Protein AF-A0A6N3J7N6-F1 (afdb_monomer_lite)

Structure (mmCIF, N/CA/C/O backbone):
data_AF-A0A6N3J7N6-F1
#
_entry.id   AF-A0A6N3J7N6-F1
#
loop_
_atom_site.group_PDB
_atom_site.id
_atom_site.type_symbol
_atom_site.label_atom_id
_atom_site.label_alt_id
_atom_site.label_comp_id
_atom_site.label_asym_id
_atom_site.label_entity_id
_atom_site.label_seq_id
_atom_site.pdbx_PDB_ins_code
_atom_site.Cartn_x
_atom_site.Cartn_y
_atom_site.Cartn_z
_atom_site.occupancy
_atom_site.B_iso_or_equiv
_atom_site.auth_seq_id
_atom_site.auth_comp_id
_atom_site.auth_asym_id
_atom_site.auth_atom_id
_atom_site.pdbx_PDB_model_num
ATOM 1 N N . MET A 1 1 ? -15.003 -16.804 22.272 1.00 79.62 1 MET A N 1
ATOM 2 C CA . MET A 1 1 ? -13.847 -15.923 22.040 1.00 79.62 1 MET A CA 1
ATOM 3 C C . MET A 1 1 ? -13.540 -15.220 23.341 1.00 79.62 1 MET A C 1
ATOM 5 O O . MET A 1 1 ? -14.468 -14.673 23.922 1.00 79.62 1 MET A O 1
ATOM 9 N N . THR A 1 2 ? -12.305 -15.292 23.814 1.00 92.75 2 THR A N 1
ATOM 10 C CA . THR A 1 2 ? -11.859 -14.643 25.054 1.00 92.75 2 THR A CA 1
ATOM 11 C C . THR A 1 2 ? -11.418 -13.199 24.795 1.00 92.75 2 THR A C 1
ATOM 13 O O . THR A 1 2 ? -11.166 -12.817 23.650 1.00 92.75 2 THR A O 1
ATOM 16 N N . LEU A 1 3 ? -11.300 -12.388 25.853 1.00 83.62 3 LEU A N 1
ATOM 17 C CA . LEU A 1 3 ? -10.762 -11.027 25.747 1.00 83.62 3 LEU A CA 1
ATOM 18 C C . LEU A 1 3 ? -9.341 -11.025 25.155 1.00 83.62 3 LEU A C 1
ATOM 20 O O . LEU A 1 3 ? -9.049 -10.230 24.268 1.00 83.62 3 LEU A O 1
ATOM 24 N N . ILE A 1 4 ? -8.489 -11.966 25.572 1.00 92.38 4 ILE A N 1
ATOM 25 C CA . ILE A 1 4 ? -7.118 -12.114 25.056 1.00 92.38 4 ILE A CA 1
ATOM 26 C C . ILE A 1 4 ? -7.125 -12.415 23.549 1.00 92.38 4 ILE A C 1
ATOM 28 O O . ILE A 1 4 ? -6.369 -11.809 22.790 1.00 92.38 4 ILE A O 1
ATOM 32 N N . GLU A 1 5 ? -8.006 -13.308 23.089 1.00 94.06 5 GLU A N 1
ATOM 33 C CA . GLU A 1 5 ? -8.164 -13.598 21.658 1.00 94.06 5 GLU A CA 1
ATOM 34 C C . GLU A 1 5 ? -8.611 -12.361 20.867 1.00 94.06 5 GLU A C 1
ATOM 36 O O . GLU A 1 5 ? -8.110 -12.122 19.768 1.00 94.06 5 GLU A O 1
ATOM 41 N N . ALA A 1 6 ? -9.514 -11.546 21.420 1.00 86.06 6 ALA A N 1
ATOM 42 C CA . ALA A 1 6 ? -9.980 -10.324 20.768 1.00 86.06 6 ALA A CA 1
ATOM 43 C C . ALA A 1 6 ? -8.917 -9.212 20.739 1.00 86.06 6 ALA A C 1
ATOM 45 O O . ALA A 1 6 ? -8.782 -8.537 19.719 1.00 86.06 6 ALA A O 1
ATOM 46 N N . ILE A 1 7 ? -8.119 -9.065 21.803 1.00 88.25 7 ILE A N 1
ATOM 47 C CA . ILE A 1 7 ? -6.952 -8.167 21.840 1.00 88.25 7 ILE A CA 1
ATOM 48 C C . ILE A 1 7 ? -5.959 -8.554 20.739 1.00 88.25 7 ILE A C 1
ATOM 50 O O . ILE A 1 7 ? -5.518 -7.700 19.969 1.00 88.25 7 ILE A O 1
ATOM 54 N N . ASN A 1 8 ? -5.636 -9.845 20.619 1.00 94.88 8 ASN A N 1
ATOM 55 C CA . ASN A 1 8 ? -4.716 -10.333 19.592 1.00 94.88 8 ASN A CA 1
ATOM 56 C C . ASN A 1 8 ? -5.272 -10.123 18.177 1.00 94.88 8 ASN A C 1
ATOM 58 O O . ASN A 1 8 ? -4.540 -9.669 17.298 1.00 94.88 8 ASN A O 1
ATOM 62 N N . ALA A 1 9 ? -6.568 -10.373 17.966 1.00 92.88 9 ALA A N 1
ATOM 63 C CA . ALA A 1 9 ? -7.225 -10.116 16.687 1.00 92.88 9 ALA A CA 1
ATOM 64 C C . ALA A 1 9 ? -7.186 -8.627 16.301 1.00 92.88 9 ALA A C 1
ATOM 66 O O . ALA A 1 9 ? -6.918 -8.297 15.145 1.00 92.88 9 ALA A O 1
ATOM 67 N N . PHE A 1 10 ? -7.401 -7.719 17.260 1.00 90.88 10 PHE A N 1
ATOM 68 C CA . PHE A 1 10 ? -7.280 -6.279 17.027 1.00 90.88 10 PHE A CA 1
ATOM 69 C C . PHE A 1 10 ? -5.843 -5.870 16.687 1.00 90.88 10 PHE A C 1
ATOM 71 O O . PHE A 1 10 ? -5.632 -5.179 15.689 1.00 90.88 10 PHE A O 1
ATOM 78 N N . LYS A 1 11 ? -4.850 -6.332 17.461 1.00 94.12 11 LYS A N 1
ATOM 79 C CA . LYS A 1 11 ? -3.427 -6.064 17.196 1.00 94.12 11 LYS A CA 1
ATOM 80 C C . LYS A 1 11 ? -3.018 -6.530 15.802 1.00 94.12 11 LYS A C 1
ATOM 82 O O . LYS A 1 11 ? -2.379 -5.774 15.075 1.00 94.12 11 LYS A O 1
ATOM 87 N N . GLN A 1 12 ? -3.428 -7.735 15.411 1.00 96.06 12 GLN A N 1
ATOM 88 C CA . GLN A 1 12 ? -3.152 -8.271 14.083 1.00 96.06 12 GLN A CA 1
ATOM 89 C C . GLN A 1 12 ? -3.809 -7.425 12.985 1.00 96.06 12 GLN A C 1
ATOM 91 O O . GLN A 1 12 ? -3.125 -7.006 12.054 1.00 96.06 12 GLN A O 1
ATOM 96 N N . ALA A 1 13 ? -5.106 -7.122 13.101 1.00 92.12 13 ALA A N 1
ATOM 97 C CA . ALA A 1 13 ? -5.813 -6.315 12.106 1.00 92.12 13 ALA A CA 1
ATOM 98 C C . ALA A 1 13 ? -5.191 -4.916 11.950 1.00 92.12 13 ALA A C 1
ATOM 100 O O . ALA A 1 13 ? -5.043 -4.423 10.830 1.00 92.12 13 ALA A O 1
ATOM 101 N N . LYS A 1 14 ? -4.796 -4.290 13.068 1.00 93.12 14 LYS A N 1
ATOM 102 C CA . LYS A 1 14 ? -4.104 -2.996 13.084 1.00 93.12 14 LYS A CA 1
ATOM 103 C C . LYS A 1 14 ? -2.742 -3.091 12.390 1.00 93.12 14 LYS A C 1
ATOM 105 O O . LYS A 1 14 ? -2.479 -2.302 11.488 1.00 93.12 14 LYS A O 1
ATOM 110 N N . ALA A 1 15 ? -1.925 -4.083 12.746 1.00 94.81 15 ALA A N 1
ATOM 111 C CA . ALA A 1 15 ? -0.608 -4.287 12.147 1.00 94.81 15 ALA A CA 1
ATOM 112 C C . ALA A 1 15 ? -0.691 -4.547 10.632 1.00 94.81 15 ALA A C 1
ATOM 114 O O . ALA A 1 15 ? 0.070 -3.964 9.862 1.00 94.81 15 ALA A O 1
ATOM 115 N N . GLU A 1 16 ? -1.646 -5.366 10.182 1.00 95.06 16 GLU A N 1
ATOM 116 C CA . GLU A 1 16 ? -1.880 -5.613 8.754 1.00 95.06 16 GLU A CA 1
ATOM 117 C C . GLU A 1 16 ? -2.268 -4.324 8.010 1.00 95.06 16 GLU A C 1
ATOM 119 O O . GLU A 1 16 ? -1.752 -4.055 6.922 1.00 95.06 16 GLU A O 1
ATOM 124 N N . PHE A 1 17 ? -3.149 -3.503 8.594 1.00 94.62 17 PHE A N 1
ATOM 125 C CA . PHE A 1 17 ? -3.550 -2.225 8.004 1.00 94.62 17 PHE A CA 1
ATOM 126 C C . PHE A 1 17 ? -2.389 -1.224 7.929 1.00 94.62 17 PHE A C 1
ATOM 128 O O . PHE A 1 17 ? -2.198 -0.581 6.893 1.00 94.62 17 PHE A O 1
ATOM 135 N N . GLU A 1 18 ? -1.589 -1.112 8.989 1.00 94.50 18 GLU A N 1
ATOM 136 C CA . GLU A 1 18 ? -0.414 -0.236 9.042 1.00 94.50 18 GLU A CA 1
ATOM 137 C C . GLU A 1 18 ? 0.655 -0.672 8.037 1.00 94.50 18 GLU A C 1
ATOM 139 O O . GLU A 1 18 ? 1.146 0.154 7.268 1.00 94.50 18 GLU A O 1
ATOM 144 N N . GLN A 1 19 ? 0.948 -1.974 7.955 1.00 95.56 19 GLN A N 1
ATOM 145 C CA . GLN A 1 19 ? 1.893 -2.523 6.983 1.00 95.56 19 GLN A CA 1
ATOM 146 C C . GLN A 1 19 ? 1.440 -2.249 5.543 1.00 95.56 19 GLN A C 1
ATOM 148 O O . GLN A 1 19 ? 2.237 -1.830 4.699 1.00 95.56 19 GLN A O 1
ATOM 153 N N . LYS A 1 20 ? 0.152 -2.459 5.246 1.00 94.69 20 LYS A N 1
ATOM 154 C CA . LYS A 1 20 ? -0.412 -2.167 3.922 1.00 94.69 20 LYS A CA 1
ATOM 155 C C . LYS A 1 20 ? -0.350 -0.681 3.602 1.00 94.69 20 LYS A C 1
ATOM 157 O O . LYS A 1 20 ? 0.055 -0.322 2.499 1.00 94.69 20 LYS A O 1
ATOM 162 N N . THR A 1 21 ? -0.684 0.174 4.562 1.00 94.50 21 THR A N 1
ATOM 163 C CA . THR A 1 21 ? -0.610 1.629 4.402 1.00 94.50 21 THR A CA 1
ATOM 164 C C . THR A 1 21 ? 0.823 2.080 4.129 1.00 94.50 21 THR A C 1
ATOM 166 O O . THR A 1 21 ? 1.046 2.824 3.176 1.00 94.50 21 THR A O 1
ATOM 169 N N . ALA A 1 22 ? 1.800 1.578 4.888 1.00 95.50 22 ALA A N 1
ATOM 170 C CA . ALA A 1 22 ? 3.215 1.878 4.689 1.00 95.50 22 ALA A CA 1
ATOM 171 C C . ALA A 1 22 ? 3.691 1.489 3.280 1.00 95.50 22 ALA A C 1
ATOM 173 O O . ALA A 1 22 ? 4.326 2.296 2.603 1.00 95.50 22 ALA A O 1
ATOM 174 N N . LEU A 1 23 ? 3.295 0.309 2.788 1.00 95.56 23 LEU A N 1
ATOM 175 C CA . LEU A 1 23 ? 3.615 -0.130 1.427 1.00 95.56 23 LEU A CA 1
ATOM 176 C C . LEU A 1 23 ? 3.012 0.794 0.358 1.00 95.56 23 LEU A C 1
ATOM 178 O O . LEU A 1 23 ? 3.654 1.072 -0.654 1.00 95.56 23 LEU A O 1
ATOM 182 N N . MET A 1 24 ? 1.782 1.278 0.551 1.00 96.75 24 MET A N 1
ATOM 183 C CA . MET A 1 24 ? 1.151 2.207 -0.397 1.00 96.75 24 MET A CA 1
ATOM 184 C C . MET A 1 24 ? 1.804 3.589 -0.365 1.00 96.75 24 MET A C 1
ATOM 186 O O . MET A 1 24 ? 1.931 4.227 -1.411 1.00 96.75 24 MET A O 1
ATOM 190 N N . VAL A 1 25 ? 2.255 4.035 0.811 1.00 96.12 25 VAL A N 1
ATOM 191 C CA . VAL A 1 25 ? 3.046 5.260 0.951 1.00 96.12 25 VAL A CA 1
ATOM 192 C C . VAL A 1 25 ? 4.367 5.117 0.201 1.00 96.12 25 VAL A C 1
ATOM 194 O O . VAL A 1 25 ? 4.620 5.935 -0.675 1.00 96.12 25 VAL A O 1
ATOM 197 N N . GLU A 1 26 ? 5.140 4.056 0.447 1.00 96.06 26 GLU A N 1
ATOM 198 C CA . GLU A 1 26 ? 6.412 3.783 -0.243 1.00 96.06 26 GLU A CA 1
ATOM 199 C C . GLU A 1 26 ? 6.236 3.727 -1.768 1.00 96.06 26 GLU A C 1
ATOM 201 O O . GLU A 1 26 ? 6.992 4.333 -2.535 1.00 96.06 26 GLU A O 1
ATOM 206 N N . LEU A 1 27 ? 5.192 3.037 -2.230 1.0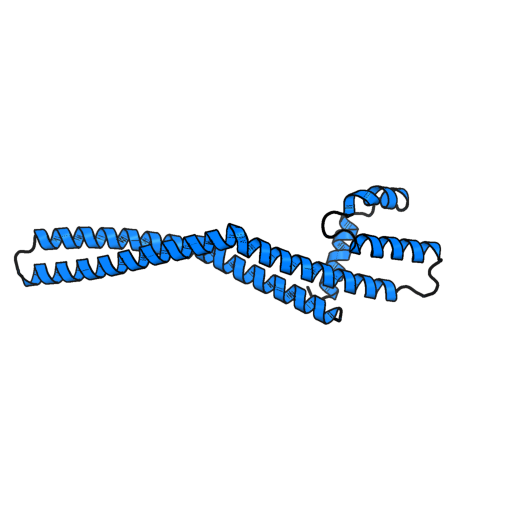0 96.44 27 LEU A N 1
ATOM 207 C CA . LEU A 1 27 ? 4.899 2.906 -3.652 1.00 96.44 27 LEU A CA 1
ATOM 208 C C . LEU A 1 27 ? 4.593 4.273 -4.288 1.00 96.44 27 LEU A C 1
ATOM 210 O O . LEU A 1 27 ? 5.057 4.550 -5.396 1.00 96.44 27 LEU A O 1
ATOM 214 N N . ARG A 1 28 ? 3.872 5.148 -3.577 1.00 96.62 28 ARG A N 1
ATOM 215 C CA . ARG A 1 28 ? 3.543 6.506 -4.033 1.00 96.62 28 ARG A CA 1
ATOM 216 C C . ARG A 1 28 ? 4.726 7.473 -3.954 1.00 96.62 28 ARG A C 1
ATOM 218 O O . ARG A 1 28 ? 4.900 8.265 -4.877 1.00 96.62 28 ARG A O 1
ATOM 225 N N . SER A 1 29 ? 5.48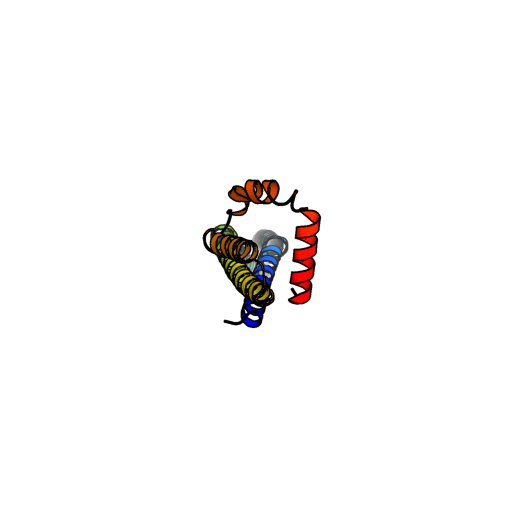6 7.459 -2.861 1.00 96.12 29 SER A N 1
ATOM 226 C CA . SER A 1 29 ? 6.524 8.458 -2.573 1.00 96.12 29 SER A CA 1
ATOM 227 C C . SER A 1 29 ? 7.875 8.134 -3.191 1.00 96.12 29 SER A C 1
ATOM 229 O O . SER A 1 29 ? 8.653 9.051 -3.431 1.00 96.12 29 SER A O 1
ATOM 231 N N . THR A 1 30 ? 8.153 6.855 -3.438 1.00 96.38 30 THR A N 1
ATOM 232 C CA . THR A 1 30 ? 9.488 6.389 -3.831 1.00 96.38 30 THR A CA 1
ATOM 233 C C . THR A 1 30 ? 9.425 5.655 -5.163 1.00 96.38 30 THR A C 1
ATOM 235 O O . THR A 1 30 ? 9.972 6.120 -6.163 1.00 96.38 30 THR A O 1
ATOM 238 N N . ARG A 1 31 ? 8.669 4.552 -5.227 1.00 95.56 31 ARG A N 1
ATOM 239 C CA . ARG A 1 31 ? 8.702 3.645 -6.384 1.00 95.56 31 ARG A CA 1
ATOM 240 C C . ARG A 1 31 ? 8.171 4.280 -7.671 1.00 95.56 31 ARG A C 1
ATOM 242 O O . ARG A 1 31 ? 8.784 4.140 -8.725 1.00 95.56 31 ARG A O 1
ATOM 249 N N . LEU A 1 32 ? 7.026 4.963 -7.611 1.00 97.00 32 LEU A N 1
ATOM 250 C CA . LEU A 1 32 ? 6.445 5.625 -8.785 1.00 97.00 32 LEU A CA 1
ATOM 251 C C . LEU A 1 32 ? 7.338 6.747 -9.339 1.00 97.00 32 LEU A C 1
ATOM 253 O O . LEU A 1 32 ? 7.569 6.756 -10.550 1.00 97.00 32 LEU A O 1
ATOM 257 N N . PRO A 1 33 ? 7.859 7.674 -8.511 1.00 97.88 33 PRO A N 1
ATOM 258 C CA . PRO A 1 33 ? 8.830 8.667 -8.963 1.00 97.88 33 PRO A CA 1
ATOM 259 C C . PRO A 1 33 ? 10.064 8.056 -9.635 1.00 97.88 33 PRO A C 1
ATOM 261 O O . PRO A 1 33 ? 10.416 8.478 -10.736 1.00 97.88 33 PRO A O 1
ATOM 264 N N . GLU A 1 34 ? 10.666 7.025 -9.038 1.00 97.56 34 GLU A N 1
ATOM 265 C CA . GLU A 1 34 ? 11.827 6.332 -9.613 1.00 97.56 34 GLU A CA 1
ATOM 266 C C . GLU A 1 34 ? 11.507 5.697 -10.972 1.00 97.56 34 GLU A C 1
ATOM 268 O O . GLU A 1 34 ? 12.270 5.846 -11.928 1.00 97.56 34 GLU A O 1
ATOM 273 N N . LEU A 1 35 ? 10.359 5.024 -11.097 1.00 97.62 35 LEU A N 1
ATOM 274 C CA . LEU A 1 35 ? 9.927 4.431 -12.365 1.00 97.62 35 LEU A CA 1
ATOM 275 C C . LEU A 1 35 ? 9.687 5.496 -13.442 1.00 97.62 35 LEU A C 1
ATOM 277 O O . LEU A 1 35 ? 10.093 5.308 -14.588 1.00 97.62 35 LEU A O 1
ATOM 281 N N . ARG A 1 36 ? 9.072 6.630 -13.088 1.00 97.44 36 ARG A N 1
ATOM 282 C CA . ARG A 1 36 ? 8.847 7.753 -14.016 1.00 97.44 36 ARG A CA 1
ATOM 283 C C . ARG A 1 36 ? 10.161 8.394 -14.457 1.00 97.44 36 ARG A C 1
ATOM 285 O O . ARG A 1 36 ? 10.318 8.709 -15.637 1.00 97.44 36 ARG A O 1
ATOM 292 N N . GLN A 1 37 ? 11.118 8.540 -13.542 1.00 97.62 37 GLN A N 1
ATOM 293 C CA . GLN A 1 37 ? 12.460 9.013 -13.871 1.00 97.62 37 GLN A CA 1
ATOM 294 C C . GLN A 1 37 ? 13.153 8.047 -14.836 1.00 97.62 37 GLN A C 1
ATOM 296 O O . GLN A 1 37 ? 13.639 8.478 -15.880 1.00 97.62 37 GLN A O 1
ATOM 301 N N . ARG A 1 38 ? 13.131 6.739 -14.545 1.00 96.88 38 ARG A N 1
ATOM 302 C CA . ARG A 1 38 ? 13.698 5.708 -15.427 1.00 96.88 38 ARG A CA 1
ATOM 303 C C . ARG A 1 38 ? 13.042 5.699 -16.804 1.00 96.88 38 ARG A C 1
ATOM 305 O O . ARG A 1 38 ? 13.756 5.591 -17.797 1.00 96.88 38 ARG A O 1
ATOM 312 N N . LEU A 1 39 ? 11.721 5.837 -16.885 1.00 97.75 39 LEU A N 1
ATOM 313 C CA . LEU A 1 39 ? 10.998 5.915 -18.156 1.00 97.75 39 LEU A CA 1
ATOM 314 C C . LEU A 1 39 ? 11.467 7.117 -18.989 1.00 97.75 39 LEU A C 1
ATOM 316 O O . LEU A 1 39 ? 11.768 6.968 -20.172 1.00 97.75 39 LEU A O 1
ATOM 320 N N . SER A 1 40 ? 11.601 8.289 -18.360 1.00 97.44 40 SER A N 1
ATOM 321 C CA . SER A 1 40 ? 12.126 9.497 -19.010 1.00 97.44 40 SER A CA 1
ATOM 322 C C . SER A 1 40 ? 13.566 9.311 -19.506 1.00 97.44 40 SER A C 1
ATOM 324 O O . SER A 1 40 ? 13.867 9.604 -20.665 1.00 97.44 40 SER A O 1
ATOM 326 N N . SER A 1 41 ? 14.446 8.750 -18.670 1.00 97.44 41 SER A N 1
ATOM 327 C CA . SER A 1 41 ? 15.836 8.464 -19.044 1.00 97.44 41 SER A CA 1
ATOM 328 C C . SER A 1 41 ? 15.934 7.489 -20.218 1.00 97.44 41 SER A C 1
ATOM 330 O O . SER A 1 41 ? 16.706 7.736 -21.138 1.00 97.44 41 SER A O 1
ATOM 332 N N . ASN A 1 42 ? 15.125 6.426 -20.240 1.00 96.88 42 ASN A N 1
ATOM 333 C CA . ASN A 1 42 ? 15.139 5.464 -21.345 1.00 96.88 42 ASN A CA 1
ATOM 334 C C . ASN A 1 42 ? 14.585 6.059 -22.643 1.00 96.88 42 ASN A C 1
ATOM 336 O O . ASN A 1 42 ? 15.148 5.809 -23.704 1.00 96.88 42 ASN A O 1
ATOM 340 N N . ASN A 1 43 ? 13.561 6.915 -22.577 1.00 97.50 43 ASN A N 1
ATOM 341 C CA . ASN A 1 43 ? 13.098 7.660 -23.751 1.00 97.50 43 ASN A CA 1
ATOM 342 C C . ASN A 1 43 ? 14.216 8.544 -24.334 1.00 97.50 43 ASN A C 1
ATOM 344 O O . ASN A 1 43 ? 14.409 8.602 -25.548 1.00 97.50 43 ASN A O 1
ATOM 348 N N . PHE A 1 44 ? 15.000 9.200 -23.474 1.00 97.44 44 PHE A N 1
ATOM 349 C CA . PHE A 1 44 ? 16.172 9.953 -23.916 1.00 97.44 44 PHE A CA 1
ATOM 350 C C . PHE A 1 44 ? 17.233 9.042 -24.559 1.00 97.44 44 PHE A C 1
ATOM 352 O O . PHE A 1 44 ? 17.719 9.353 -25.646 1.00 97.44 44 PHE A O 1
ATOM 359 N N . SER A 1 45 ? 17.542 7.892 -23.950 1.00 96.88 45 SER A N 1
ATOM 360 C CA . SER A 1 45 ? 18.467 6.898 -24.516 1.00 96.88 45 SER A CA 1
ATOM 361 C C . SER A 1 45 ? 18.006 6.378 -25.880 1.00 96.88 45 SER A C 1
ATOM 363 O O . SER A 1 45 ? 18.821 6.276 -26.793 1.00 96.88 45 SER A O 1
ATOM 365 N N . MET A 1 46 ? 16.705 6.136 -26.070 1.00 97.44 46 MET A N 1
ATOM 366 C CA . MET A 1 46 ? 16.133 5.767 -27.370 1.00 97.44 46 MET A CA 1
ATOM 367 C C . MET A 1 46 ? 16.366 6.862 -28.420 1.00 97.44 46 MET A C 1
ATOM 369 O O . MET A 1 46 ? 16.828 6.578 -29.526 1.00 97.44 46 MET A O 1
ATOM 373 N N . GLN A 1 47 ? 16.103 8.128 -28.082 1.00 97.44 47 GLN A N 1
ATOM 374 C CA . GLN A 1 47 ? 16.344 9.255 -28.993 1.00 97.44 47 GLN A CA 1
ATOM 375 C C . GLN A 1 47 ? 17.833 9.428 -29.324 1.00 97.44 47 GLN A C 1
ATOM 377 O O . GLN A 1 47 ? 18.181 9.786 -30.453 1.00 97.44 47 GLN A O 1
ATOM 382 N N . GLN A 1 48 ? 18.718 9.182 -28.356 1.00 97.31 48 GLN A N 1
ATOM 383 C CA . GLN A 1 48 ? 20.164 9.224 -28.556 1.00 97.31 48 GLN A CA 1
ATOM 384 C C . GLN A 1 48 ? 20.633 8.095 -29.480 1.00 97.31 48 GLN A C 1
ATOM 386 O O . GLN A 1 48 ? 21.336 8.373 -30.452 1.00 97.31 48 GLN A O 1
ATOM 391 N N . ALA A 1 49 ? 20.185 6.861 -29.246 1.00 96.56 49 ALA A N 1
ATOM 392 C CA . ALA A 1 49 ? 20.499 5.714 -30.091 1.00 96.56 49 ALA A CA 1
ATOM 393 C C . ALA A 1 49 ? 19.999 5.919 -31.533 1.00 96.56 49 ALA A C 1
ATOM 395 O O . ALA A 1 49 ? 20.730 5.679 -32.489 1.00 96.56 49 ALA A O 1
ATOM 396 N N . GLN A 1 50 ? 18.806 6.498 -31.721 1.00 96.81 50 GLN A N 1
ATOM 397 C CA . GLN A 1 50 ? 18.312 6.881 -33.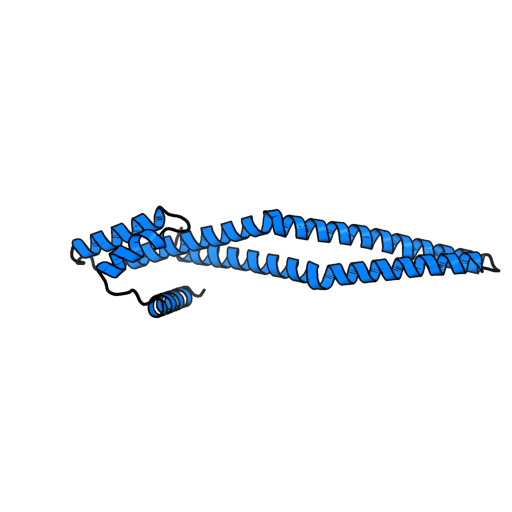053 1.00 96.81 50 GLN A CA 1
ATOM 398 C C . GLN A 1 50 ? 19.181 7.942 -33.747 1.00 96.81 50 GLN A C 1
ATOM 400 O O . GLN A 1 50 ? 19.301 7.953 -34.972 1.00 96.81 50 GLN A O 1
ATOM 405 N N . ARG A 1 51 ? 19.770 8.885 -33.001 1.00 97.12 51 ARG A N 1
ATOM 406 C CA . ARG A 1 51 ? 20.731 9.850 -33.569 1.00 97.12 51 ARG A CA 1
ATOM 407 C C . ARG A 1 51 ? 22.035 9.161 -33.960 1.00 97.12 51 ARG A C 1
ATOM 409 O O . ARG A 1 51 ? 22.560 9.470 -35.022 1.00 97.12 51 ARG A O 1
ATOM 416 N N . GLN A 1 52 ? 22.522 8.227 -33.145 1.00 96.06 52 GLN A N 1
ATOM 417 C CA . GLN A 1 52 ? 23.725 7.451 -33.446 1.00 96.06 52 GLN A CA 1
ATOM 418 C C . GLN A 1 52 ? 23.542 6.591 -34.697 1.00 96.06 52 GLN A C 1
ATOM 420 O O . GLN A 1 52 ? 24.390 6.655 -35.573 1.00 96.06 52 GLN A O 1
ATOM 425 N N . MET A 1 53 ? 22.400 5.911 -34.855 1.00 95.56 53 MET A N 1
ATOM 426 C CA . MET A 1 53 ? 22.086 5.170 -36.086 1.00 95.56 53 MET A CA 1
ATOM 427 C C . MET A 1 53 ? 22.127 6.059 -37.335 1.00 95.56 53 MET A C 1
ATOM 429 O O . MET A 1 53 ? 22.632 5.644 -38.369 1.00 95.56 53 MET A O 1
ATOM 433 N N . ARG A 1 54 ? 21.608 7.294 -37.253 1.00 95.94 54 ARG A N 1
ATOM 434 C CA . ARG A 1 54 ? 21.614 8.241 -38.385 1.00 95.94 54 ARG A CA 1
ATOM 435 C C . ARG A 1 54 ? 23.003 8.766 -38.738 1.00 95.94 54 ARG A C 1
ATOM 437 O O . ARG A 1 54 ? 23.221 9.143 -39.883 1.00 95.94 54 ARG A O 1
ATOM 444 N N . ASN A 1 55 ? 23.901 8.824 -37.759 1.00 95.50 55 ASN A N 1
ATOM 445 C CA . ASN A 1 55 ? 25.258 9.341 -37.919 1.00 95.50 55 ASN A CA 1
ATOM 446 C C . ASN A 1 55 ? 26.304 8.222 -38.061 1.00 95.50 55 ASN A C 1
ATOM 448 O O . ASN A 1 55 ? 27.494 8.526 -38.120 1.00 95.50 55 ASN A O 1
ATOM 452 N N . ALA A 1 56 ? 25.882 6.955 -38.060 1.00 94.75 56 ALA A N 1
ATOM 453 C CA . ALA A 1 56 ? 26.772 5.809 -38.157 1.00 94.75 56 ALA A CA 1
ATOM 454 C C . ALA A 1 56 ? 27.481 5.808 -39.515 1.00 94.75 56 ALA A C 1
ATOM 456 O O . ALA A 1 56 ? 26.859 6.010 -40.558 1.00 94.75 56 ALA A O 1
ATOM 457 N N . VAL A 1 57 ? 28.795 5.596 -39.482 1.00 95.06 57 VAL A N 1
ATOM 458 C CA . VAL A 1 57 ? 29.646 5.543 -40.681 1.00 95.06 57 VAL A CA 1
ATOM 459 C C . VAL A 1 57 ? 30.025 4.098 -41.012 1.00 95.06 57 VAL A C 1
ATOM 461 O O . VAL A 1 57 ? 30.321 3.791 -42.164 1.00 95.06 57 VAL A O 1
ATOM 464 N N . THR A 1 58 ? 29.981 3.208 -40.018 1.00 96.69 58 THR A N 1
ATOM 465 C CA . THR A 1 58 ? 30.253 1.776 -40.159 1.00 96.69 58 THR A CA 1
ATOM 466 C C . THR A 1 58 ? 29.027 0.944 -39.784 1.00 96.69 58 THR A C 1
ATOM 468 O O . THR A 1 58 ? 28.174 1.387 -39.007 1.00 96.69 58 THR A O 1
ATOM 471 N N . ASP A 1 59 ? 28.958 -0.280 -40.310 1.00 94.88 59 ASP A N 1
ATOM 472 C CA . ASP A 1 59 ? 27.916 -1.245 -39.940 1.00 94.88 59 ASP A CA 1
ATOM 473 C C . ASP A 1 59 ? 28.009 -1.629 -38.452 1.00 94.88 59 ASP A C 1
ATOM 475 O O . ASP A 1 59 ? 26.988 -1.784 -37.787 1.00 94.88 59 ASP A O 1
ATOM 479 N N . GLU A 1 60 ? 29.225 -1.688 -37.897 1.00 95.50 60 GLU A N 1
ATOM 480 C CA . GLU A 1 60 ? 29.465 -1.961 -36.474 1.00 95.50 60 GLU A CA 1
ATOM 481 C C . GLU A 1 60 ? 28.863 -0.870 -35.571 1.00 95.50 60 GLU A C 1
ATOM 483 O O . GLU A 1 60 ? 28.182 -1.181 -34.589 1.00 95.50 60 GLU A O 1
ATOM 488 N N . ASP A 1 61 ? 29.046 0.409 -35.924 1.00 93.12 61 ASP A N 1
ATOM 489 C CA . ASP A 1 61 ? 28.458 1.540 -35.192 1.00 93.12 61 ASP A CA 1
ATOM 490 C C . ASP A 1 61 ? 26.926 1.526 -35.268 1.00 93.12 61 ASP A C 1
ATOM 492 O O . ASP A 1 61 ? 26.233 1.821 -34.285 1.00 93.12 61 ASP A O 1
ATOM 496 N N . PHE A 1 62 ? 26.385 1.179 -36.440 1.00 96.31 62 PHE A N 1
ATOM 497 C CA . PHE A 1 62 ? 24.947 1.078 -36.650 1.00 96.31 62 PHE A CA 1
ATOM 498 C C . PHE A 1 62 ? 24.340 -0.053 -35.811 1.00 96.31 62 PHE A C 1
ATOM 500 O O . PHE A 1 62 ? 23.345 0.167 -35.112 1.00 96.31 62 PHE A O 1
ATOM 507 N N . ASP A 1 63 ? 24.951 -1.239 -35.824 1.00 96.56 63 ASP A N 1
ATOM 508 C CA . ASP A 1 63 ? 24.486 -2.397 -35.062 1.00 96.56 63 ASP A CA 1
ATOM 509 C C . ASP A 1 63 ? 24.583 -2.166 -33.549 1.00 96.56 63 ASP A C 1
ATOM 511 O O . ASP A 1 63 ? 23.648 -2.500 -32.812 1.00 96.56 63 ASP A O 1
ATOM 515 N N . ALA A 1 64 ? 25.650 -1.516 -33.075 1.00 95.62 64 ALA A N 1
ATOM 516 C CA . ALA A 1 64 ? 25.779 -1.126 -31.674 1.00 95.62 64 ALA A CA 1
ATOM 517 C C . ALA A 1 64 ? 24.664 -0.154 -31.247 1.00 95.62 64 ALA A C 1
ATOM 519 O O . ALA A 1 64 ? 24.007 -0.366 -30.222 1.00 95.62 64 ALA A O 1
ATOM 520 N N . ALA A 1 65 ? 24.387 0.881 -32.047 1.00 95.94 65 ALA A N 1
ATOM 521 C CA . ALA A 1 65 ? 23.302 1.824 -31.775 1.00 95.94 65 ALA A CA 1
ATOM 522 C C . ALA A 1 65 ? 21.924 1.138 -31.815 1.00 95.94 65 ALA A C 1
ATOM 524 O O . ALA A 1 65 ? 21.057 1.417 -30.982 1.00 95.94 65 ALA A O 1
ATOM 525 N N . LYS A 1 66 ? 21.719 0.196 -32.743 1.00 97.19 66 LYS A N 1
ATOM 526 C CA . LYS A 1 66 ? 20.499 -0.617 -32.846 1.00 97.19 66 LYS A CA 1
ATOM 527 C C . LYS A 1 66 ? 20.258 -1.465 -31.602 1.00 97.19 66 LYS A C 1
ATOM 529 O O . LYS A 1 66 ? 19.133 -1.498 -31.102 1.00 97.19 66 LYS A O 1
ATOM 534 N N . GLN A 1 67 ? 21.298 -2.101 -31.068 1.00 96.88 67 GLN A N 1
ATOM 535 C CA . GLN A 1 67 ? 21.200 -2.849 -29.814 1.00 96.88 67 GLN A CA 1
ATOM 536 C C . GLN A 1 67 ? 20.860 -1.935 -28.630 1.00 96.88 67 GLN A C 1
ATOM 538 O O . GLN A 1 67 ? 19.964 -2.260 -27.852 1.00 96.88 67 GLN A O 1
ATOM 543 N N . GLN A 1 68 ? 21.505 -0.768 -28.525 1.00 95.56 68 GLN A N 1
ATOM 544 C CA . GLN A 1 68 ? 21.207 0.210 -27.471 1.00 95.56 68 GLN A CA 1
ATOM 545 C C . GLN A 1 68 ? 19.756 0.699 -27.529 1.00 95.56 68 GLN A C 1
ATOM 547 O O . GLN A 1 68 ? 19.100 0.807 -26.492 1.00 95.56 68 GLN A O 1
ATOM 552 N N . TYR A 1 69 ? 19.230 0.947 -28.732 1.00 97.62 69 TYR A N 1
ATOM 553 C CA . TYR A 1 69 ? 17.828 1.316 -28.915 1.00 97.62 69 TYR A CA 1
ATOM 554 C C . TYR A 1 69 ? 16.883 0.214 -28.441 1.00 97.62 69 TYR A C 1
ATOM 556 O O . TYR A 1 69 ? 15.996 0.492 -27.641 1.00 97.62 69 TYR A O 1
ATOM 564 N N . ALA A 1 70 ? 17.101 -1.029 -28.880 1.00 97.44 70 ALA A N 1
ATOM 565 C CA . ALA A 1 70 ? 16.256 -2.159 -28.498 1.00 97.44 70 ALA A CA 1
ATOM 566 C C . ALA A 1 70 ? 16.250 -2.382 -26.975 1.00 97.44 70 ALA A C 1
ATOM 568 O O . ALA A 1 70 ? 15.209 -2.651 -26.377 1.00 97.44 70 ALA A O 1
ATOM 569 N N . GLN A 1 71 ? 17.404 -2.223 -26.323 1.00 96.31 71 GLN A N 1
ATOM 570 C CA . GLN A 1 71 ? 17.531 -2.384 -24.876 1.00 96.31 71 GLN A CA 1
ATOM 571 C C . GLN A 1 71 ? 16.831 -1.251 -24.101 1.00 96.31 71 GLN A C 1
ATOM 573 O O . GLN A 1 71 ? 16.149 -1.503 -23.100 1.00 96.31 71 GLN A O 1
ATOM 578 N N . ALA A 1 72 ? 16.958 -0.009 -24.578 1.00 96.62 72 ALA A N 1
ATOM 579 C CA . ALA A 1 72 ? 16.267 1.145 -24.009 1.00 96.62 72 ALA A CA 1
ATOM 580 C C . ALA A 1 72 ? 14.745 1.064 -24.223 1.00 96.62 72 ALA A C 1
ATOM 582 O O . ALA A 1 72 ? 13.986 1.371 -23.306 1.00 96.62 72 ALA A O 1
ATOM 583 N N . GLU A 1 73 ? 14.294 0.593 -25.388 1.00 97.75 73 GLU A N 1
ATOM 584 C CA . GLU A 1 73 ? 12.880 0.378 -25.714 1.00 97.75 73 GLU A CA 1
ATOM 585 C C . GLU A 1 73 ? 12.246 -0.697 -24.825 1.00 97.75 73 GLU A C 1
ATOM 587 O O . GLU A 1 73 ? 11.185 -0.469 -24.241 1.00 97.75 73 GLU A O 1
ATOM 592 N N . ALA A 1 74 ? 12.915 -1.840 -24.647 1.00 97.12 74 ALA A N 1
ATOM 593 C CA . ALA A 1 74 ? 12.452 -2.885 -23.735 1.00 97.12 74 ALA A CA 1
ATOM 594 C C . ALA A 1 74 ? 12.293 -2.340 -22.305 1.00 97.12 74 ALA A C 1
ATOM 596 O O . ALA A 1 74 ? 11.237 -2.477 -21.688 1.00 97.12 74 ALA A O 1
ATOM 597 N N . THR A 1 75 ? 13.306 -1.621 -21.814 1.00 95.44 75 THR A N 1
ATOM 598 C CA . THR A 1 75 ? 13.277 -1.032 -20.468 1.00 95.44 75 THR A CA 1
ATOM 599 C C . THR A 1 75 ? 12.206 0.059 -20.332 1.00 95.44 75 THR A C 1
ATOM 601 O O . THR A 1 75 ? 11.587 0.184 -19.272 1.00 95.44 75 THR A O 1
ATOM 604 N N . TYR A 1 76 ? 11.969 0.853 -21.381 1.00 97.50 76 TYR A N 1
ATOM 605 C CA . TYR A 1 76 ? 10.903 1.858 -21.424 1.00 97.50 76 TYR A CA 1
ATOM 606 C C . TYR A 1 76 ? 9.526 1.205 -21.269 1.00 97.50 76 TYR A C 1
ATOM 608 O O . TYR A 1 76 ? 8.747 1.617 -20.404 1.00 97.50 76 TYR A O 1
ATOM 616 N N . ASN A 1 77 ? 9.259 0.161 -22.056 1.00 97.00 77 ASN A N 1
ATOM 617 C CA . ASN A 1 77 ? 7.992 -0.567 -22.033 1.00 97.00 77 ASN A CA 1
ATOM 618 C C . ASN A 1 77 ? 7.752 -1.236 -20.672 1.00 97.00 77 ASN A C 1
ATOM 620 O O . ASN A 1 77 ? 6.665 -1.101 -20.104 1.00 97.00 77 ASN A O 1
ATOM 624 N N . ASP A 1 78 ? 8.783 -1.856 -20.092 1.00 97.31 78 ASP A N 1
ATOM 625 C CA . ASP A 1 78 ? 8.712 -2.439 -18.749 1.00 97.31 78 ASP A CA 1
ATOM 626 C C . ASP A 1 78 ? 8.378 -1.381 -17.687 1.00 97.31 78 ASP A C 1
ATOM 628 O O . ASP A 1 78 ? 7.499 -1.582 -16.844 1.00 97.31 78 ASP A O 1
ATOM 632 N N . CYS A 1 79 ? 9.039 -0.218 -17.732 1.00 97.31 79 CYS A N 1
ATOM 633 C CA . CYS A 1 79 ? 8.756 0.874 -16.799 1.00 97.31 79 CYS A CA 1
ATOM 634 C C . CYS A 1 79 ? 7.325 1.405 -16.967 1.00 97.31 79 CYS A C 1
ATOM 636 O O . CYS A 1 79 ? 6.652 1.649 -15.964 1.00 97.31 79 CYS A O 1
ATOM 638 N N . ALA A 1 80 ? 6.841 1.557 -18.203 1.00 97.69 80 ALA A N 1
ATOM 639 C CA . ALA A 1 80 ? 5.487 2.028 -18.491 1.00 97.69 80 ALA A CA 1
ATOM 640 C C . ALA A 1 80 ? 4.423 1.071 -17.930 1.00 97.69 80 ALA A C 1
ATOM 642 O O . ALA A 1 80 ? 3.463 1.500 -17.275 1.00 97.69 80 ALA A O 1
ATOM 643 N N . GLN A 1 81 ? 4.631 -0.237 -18.107 1.00 98.00 81 GLN A N 1
ATOM 644 C CA . GLN A 1 81 ? 3.745 -1.256 -17.554 1.00 98.00 81 GLN A CA 1
ATOM 645 C C . GLN A 1 81 ? 3.772 -1.254 -16.020 1.00 98.00 81 GLN A C 1
ATOM 647 O O . GLN A 1 81 ? 2.722 -1.316 -15.377 1.00 98.00 81 GLN A O 1
ATOM 652 N N . LEU A 1 82 ? 4.957 -1.144 -15.412 1.00 97.69 82 LEU A N 1
ATOM 653 C CA . LEU A 1 82 ? 5.093 -1.084 -13.957 1.00 97.69 82 LEU A CA 1
ATOM 654 C C . LEU A 1 82 ? 4.419 0.156 -13.360 1.00 97.69 82 LEU A C 1
ATOM 656 O O . LEU A 1 82 ? 3.762 0.033 -12.327 1.00 97.69 82 LEU A O 1
ATOM 660 N N . ILE A 1 83 ? 4.523 1.321 -14.007 1.00 98.12 83 ILE A N 1
ATOM 661 C CA . ILE A 1 83 ? 3.813 2.541 -13.589 1.00 98.12 83 ILE A CA 1
ATOM 662 C C . ILE A 1 83 ? 2.306 2.295 -13.594 1.00 98.12 83 ILE A C 1
ATOM 664 O O . ILE A 1 83 ? 1.655 2.520 -12.576 1.00 98.12 83 ILE A O 1
ATOM 668 N N . THR A 1 84 ? 1.774 1.748 -14.688 1.00 98.00 84 THR A N 1
ATOM 669 C CA . THR A 1 84 ? 0.343 1.436 -14.821 1.00 98.00 84 THR A CA 1
ATOM 670 C C . THR A 1 84 ? -0.131 0.483 -13.719 1.00 98.00 84 THR A C 1
ATOM 672 O O . THR A 1 84 ? -1.169 0.707 -13.090 1.00 98.00 84 THR A O 1
ATOM 675 N N . ASN A 1 85 ? 0.652 -0.558 -13.423 1.00 97.19 85 ASN A N 1
ATOM 676 C CA . ASN A 1 85 ? 0.350 -1.516 -12.358 1.00 97.19 85 ASN A CA 1
ATOM 677 C C . ASN A 1 85 ? 0.368 -0.852 -10.969 1.00 97.19 85 ASN A C 1
ATOM 679 O O . ASN A 1 85 ? -0.519 -1.092 -10.148 1.00 97.19 85 ASN A O 1
ATOM 683 N N . CYS A 1 86 ? 1.365 -0.005 -10.701 1.00 96.88 86 CYS A N 1
ATOM 684 C CA . CYS A 1 86 ? 1.487 0.749 -9.455 1.00 96.88 86 CYS A CA 1
ATOM 685 C C . CYS A 1 86 ? 0.314 1.719 -9.256 1.00 96.88 86 CYS A C 1
ATOM 687 O O . CYS A 1 86 ? -0.280 1.749 -8.179 1.00 96.88 86 CYS A O 1
ATOM 689 N N . GLU A 1 87 ? -0.053 2.477 -10.287 1.00 97.00 87 GLU A N 1
ATOM 690 C CA . GLU A 1 87 ? -1.182 3.412 -10.251 1.00 97.00 87 GLU A CA 1
ATOM 691 C C . GLU A 1 87 ? -2.513 2.683 -10.062 1.00 97.00 87 GLU A C 1
ATOM 693 O O . GLU A 1 87 ? -3.320 3.082 -9.221 1.00 97.00 87 GLU A O 1
ATOM 698 N N . SER A 1 88 ? -2.707 1.558 -10.755 1.00 96.69 88 SER A N 1
ATOM 699 C CA . SER A 1 88 ? -3.886 0.701 -10.581 1.00 96.69 88 SER A CA 1
ATOM 700 C C . SER A 1 88 ? -3.996 0.185 -9.146 1.00 96.69 88 SER A C 1
ATOM 702 O O . SER A 1 88 ? -5.070 0.230 -8.547 1.00 96.69 88 SER A O 1
ATOM 704 N N . LYS A 1 89 ? -2.875 -0.243 -8.552 1.00 96.00 89 LYS A N 1
ATOM 705 C CA . LYS A 1 89 ? -2.827 -0.706 -7.160 1.00 96.00 89 LYS A CA 1
ATOM 706 C C . LYS A 1 89 ? -3.149 0.409 -6.162 1.00 96.00 89 LYS A C 1
ATOM 708 O O . LYS A 1 89 ? -3.923 0.178 -5.238 1.00 96.00 89 LYS A O 1
ATOM 713 N N . LEU A 1 90 ? -2.614 1.618 -6.355 1.00 96.62 90 LEU A N 1
ATOM 714 C CA . LEU A 1 90 ? -2.948 2.775 -5.511 1.00 96.62 90 LEU A CA 1
ATOM 715 C C . LEU A 1 90 ? -4.416 3.179 -5.639 1.00 96.62 90 LEU A C 1
ATOM 717 O O . LEU A 1 90 ? -5.052 3.500 -4.637 1.00 96.62 90 LEU A O 1
ATOM 721 N N . SER A 1 91 ? -4.956 3.144 -6.856 1.00 95.94 91 SER A N 1
ATOM 722 C CA . SER A 1 91 ? -6.363 3.437 -7.121 1.00 95.94 91 SER A CA 1
ATOM 723 C C . SER A 1 91 ? -7.286 2.419 -6.443 1.00 95.94 91 SER A C 1
ATOM 725 O O . SER A 1 91 ? -8.236 2.792 -5.749 1.00 95.94 91 SER A O 1
ATOM 727 N N . PHE A 1 92 ? -6.969 1.126 -6.553 1.00 95.25 92 PHE A N 1
ATOM 728 C CA . PHE A 1 92 ? -7.710 0.063 -5.874 1.00 95.25 92 PHE A CA 1
ATOM 729 C C . PHE A 1 92 ? -7.643 0.198 -4.345 1.00 95.25 92 PHE A C 1
ATOM 731 O O . PHE A 1 92 ? -8.662 0.073 -3.660 1.00 95.25 92 PHE A O 1
ATOM 738 N N . TRP A 1 93 ? -6.465 0.536 -3.810 1.00 94.62 93 TRP A N 1
ATOM 739 C CA . TRP A 1 93 ? -6.295 0.806 -2.386 1.00 94.62 93 TRP A CA 1
ATOM 740 C C . TRP A 1 93 ? -7.161 1.976 -1.908 1.00 94.62 93 TRP A C 1
ATOM 742 O O . TRP A 1 93 ? -7.906 1.841 -0.934 1.00 94.62 93 TRP A O 1
ATOM 752 N N . GLY A 1 94 ? -7.093 3.114 -2.604 1.00 90.75 94 GLY A N 1
ATOM 753 C CA . GLY A 1 94 ? -7.813 4.332 -2.233 1.00 90.75 94 GLY A CA 1
ATOM 754 C C . GLY A 1 94 ? -9.333 4.231 -2.382 1.00 90.75 94 GLY A C 1
ATOM 755 O O . GLY A 1 94 ? -10.053 4.866 -1.621 1.00 90.75 94 GLY A O 1
ATOM 756 N N . SER A 1 95 ? -9.824 3.427 -3.327 1.00 89.44 95 SER A N 1
ATOM 757 C CA . SER A 1 95 ? -11.265 3.277 -3.583 1.00 89.44 95 SER A CA 1
ATOM 758 C C . SER A 1 95 ? -11.929 2.170 -2.766 1.00 89.44 95 SER A C 1
ATOM 760 O O . SER A 1 95 ? -13.088 2.310 -2.386 1.00 89.44 95 SER A O 1
ATOM 762 N N . THR A 1 96 ? -11.223 1.063 -2.518 1.00 90.56 96 THR A N 1
ATOM 763 C CA . THR A 1 96 ? -11.846 -0.174 -2.025 1.00 90.56 96 THR A CA 1
ATOM 764 C C . THR A 1 96 ? -11.096 -0.756 -0.834 1.00 90.56 96 THR A C 1
ATOM 766 O O . THR A 1 96 ? -11.655 -0.870 0.258 1.00 90.56 96 THR A O 1
ATOM 769 N N . GLU A 1 97 ? -9.828 -1.129 -1.019 1.00 90.44 97 GLU A N 1
ATOM 770 C CA . GLU A 1 97 ? -9.106 -1.980 -0.065 1.00 90.44 97 GLU A CA 1
ATOM 771 C C . GLU A 1 97 ? -8.899 -1.291 1.296 1.00 90.44 97 GLU A C 1
ATOM 773 O O . GLU A 1 97 ? -9.117 -1.916 2.334 1.00 90.44 97 GLU A O 1
ATOM 778 N N . SER A 1 98 ? -8.578 0.008 1.311 1.00 91.88 98 SER A N 1
ATOM 779 C CA . SER A 1 98 ? -8.380 0.776 2.552 1.00 91.88 98 SER A CA 1
ATOM 780 C C . SER A 1 98 ? -9.609 0.745 3.466 1.00 91.88 98 SER A C 1
ATOM 782 O O . SER A 1 98 ? -9.488 0.445 4.653 1.00 91.88 98 SER A O 1
ATOM 784 N N . SER A 1 99 ? -10.801 0.963 2.904 1.00 89.88 99 SER A N 1
ATOM 785 C CA . SER A 1 99 ? -12.069 0.914 3.641 1.00 89.88 99 SER A CA 1
ATOM 786 C C . SER A 1 99 ? -12.354 -0.470 4.234 1.00 89.88 99 SER A C 1
ATOM 788 O O . SER A 1 99 ? -12.864 -0.578 5.349 1.00 89.88 99 SER A O 1
ATOM 790 N N . LEU A 1 100 ? -11.982 -1.542 3.524 1.00 91.88 100 LEU A N 1
ATOM 791 C CA . LEU A 1 100 ? -12.174 -2.918 3.980 1.00 91.88 100 LEU A CA 1
ATOM 792 C C . LEU A 1 100 ? -11.256 -3.245 5.157 1.00 91.88 100 LEU A C 1
ATOM 794 O O . LEU A 1 100 ? -11.708 -3.847 6.131 1.00 91.88 100 LEU A O 1
ATOM 798 N N . PHE A 1 101 ? -9.986 -2.839 5.093 1.00 91.06 101 PHE A N 1
ATOM 799 C CA . PHE A 1 101 ? -9.070 -2.992 6.223 1.00 91.06 101 PHE A CA 1
ATOM 800 C C . PHE A 1 101 ? -9.504 -2.144 7.415 1.00 91.06 101 PHE A C 1
ATOM 802 O O . PHE A 1 101 ? -9.541 -2.651 8.533 1.00 91.06 101 PHE A O 1
ATOM 809 N N . GLN A 1 102 ? -9.909 -0.893 7.186 1.00 88.69 102 GLN A N 1
ATOM 810 C CA . GLN A 1 102 ? -10.410 -0.032 8.252 1.00 88.69 102 GLN A CA 1
ATOM 811 C C . GLN A 1 102 ? -11.637 -0.648 8.932 1.00 88.69 102 GLN A C 1
ATOM 813 O O . GLN A 1 102 ? -11.692 -0.702 10.158 1.00 88.69 102 GLN A O 1
ATOM 818 N N . ARG A 1 103 ? -12.575 -1.205 8.154 1.00 87.19 103 ARG A N 1
ATOM 819 C CA . ARG A 1 103 ? -13.732 -1.923 8.697 1.00 87.19 103 ARG A CA 1
ATOM 820 C C . ARG A 1 103 ? -13.311 -3.117 9.555 1.00 87.19 103 ARG A C 1
ATOM 822 O O . ARG A 1 103 ? -13.819 -3.251 10.661 1.00 87.19 103 ARG A O 1
ATOM 829 N N . LYS A 1 104 ? -12.354 -3.936 9.101 1.00 89.06 104 LYS A N 1
ATOM 830 C CA . LYS A 1 104 ? -11.821 -5.063 9.893 1.00 89.06 104 LYS A CA 1
ATOM 831 C C . LYS A 1 104 ? -11.212 -4.604 11.219 1.00 89.06 104 LYS A C 1
ATOM 833 O O . LYS A 1 104 ? -11.463 -5.223 12.249 1.00 89.06 104 LYS A O 1
ATOM 838 N N . VAL A 1 105 ? -10.435 -3.518 11.203 1.00 88.44 105 VAL A N 1
ATOM 839 C CA . VAL A 1 105 ? -9.847 -2.935 12.419 1.00 88.44 105 VAL A CA 1
ATOM 840 C C . VAL A 1 105 ? -10.948 -2.474 13.373 1.00 88.44 105 VAL A C 1
ATOM 842 O O . VAL A 1 105 ? -10.911 -2.816 14.553 1.00 88.44 105 VAL A O 1
ATOM 845 N N . THR A 1 106 ? -11.955 -1.754 12.871 1.00 84.56 106 THR A N 1
ATOM 846 C CA . THR A 1 106 ? -13.093 -1.288 13.675 1.00 84.56 106 THR A CA 1
ATOM 847 C C . THR A 1 106 ? -13.911 -2.448 14.245 1.00 84.56 106 THR A C 1
ATOM 849 O O . THR A 1 106 ? -14.259 -2.427 15.422 1.00 84.56 106 THR A O 1
ATOM 852 N N . GLU A 1 107 ? -14.192 -3.485 13.457 1.00 86.12 107 GLU A N 1
ATOM 853 C CA . GLU A 1 107 ? -14.908 -4.682 13.915 1.00 86.12 107 GLU A CA 1
ATOM 854 C C . GLU A 1 107 ? -14.141 -5.408 15.031 1.00 86.12 107 GLU A C 1
ATOM 856 O O . GLU A 1 107 ? -14.726 -5.754 16.061 1.00 86.12 107 GLU A O 1
ATOM 861 N N . ALA A 1 108 ? -12.825 -5.591 14.872 1.00 85.12 108 ALA A N 1
ATOM 862 C CA . ALA A 1 108 ? -11.979 -6.208 15.892 1.00 85.12 108 ALA A CA 1
ATOM 863 C C . ALA A 1 108 ? -11.898 -5.353 17.168 1.00 85.12 108 ALA A C 1
ATOM 865 O O . ALA A 1 108 ? -11.987 -5.882 18.277 1.00 85.12 108 ALA A O 1
ATOM 866 N N . GLN A 1 109 ? -11.797 -4.030 17.016 1.00 84.12 109 GLN A N 1
ATOM 867 C CA . GLN A 1 109 ? -11.785 -3.083 18.128 1.00 84.12 109 GLN A CA 1
ATOM 868 C C . GLN A 1 109 ? -13.095 -3.118 18.920 1.00 84.12 109 GLN A C 1
ATOM 870 O O . GLN A 1 109 ? -13.065 -3.181 20.147 1.00 84.12 109 GLN A O 1
ATOM 875 N N . ASN A 1 110 ? -14.240 -3.102 18.234 1.00 80.56 110 ASN A N 1
ATOM 876 C CA . ASN A 1 110 ? -15.550 -3.162 18.880 1.00 80.56 110 ASN A CA 1
ATOM 877 C C . ASN A 1 110 ? -15.695 -4.452 19.687 1.00 80.56 110 ASN A C 1
ATOM 879 O O . ASN A 1 110 ? -16.068 -4.411 20.854 1.00 80.56 110 ASN A O 1
ATOM 883 N N . LYS A 1 111 ? -15.298 -5.587 19.104 1.00 81.31 111 LYS A N 1
ATOM 884 C CA . LYS A 1 111 ? -15.359 -6.888 19.775 1.00 81.31 111 LYS A CA 1
ATOM 885 C C . LYS A 1 111 ? -14.471 -6.969 21.016 1.00 81.31 111 LYS A C 1
ATOM 887 O O . LYS A 1 111 ? -14.867 -7.552 22.022 1.00 81.31 111 LYS A O 1
ATOM 892 N N . MET A 1 112 ? -13.275 -6.390 20.946 1.00 85.31 112 MET A N 1
ATOM 893 C CA . MET A 1 112 ? -12.375 -6.273 22.091 1.00 85.31 112 MET A CA 1
ATOM 894 C C . MET A 1 112 ? -13.015 -5.450 23.215 1.00 85.31 112 MET A C 1
ATOM 896 O O . MET A 1 112 ? -13.013 -5.887 24.363 1.00 85.31 112 MET A O 1
ATOM 900 N N . TRP A 1 113 ? -13.601 -4.294 22.891 1.00 79.25 113 TRP A N 1
ATOM 901 C CA . TRP A 1 113 ? -14.258 -3.445 23.886 1.00 79.25 113 TRP A CA 1
ATOM 902 C C . TRP A 1 113 ? -15.533 -4.055 24.458 1.00 79.25 113 TRP A C 1
ATOM 904 O O . TRP A 1 113 ? -15.781 -3.885 25.647 1.00 79.25 113 TRP A O 1
ATOM 914 N N . ASP A 1 114 ? -16.306 -4.795 23.665 1.00 78.94 114 ASP A N 1
ATOM 915 C CA . ASP A 1 114 ? -17.466 -5.535 24.166 1.00 78.94 114 ASP A CA 1
ATOM 916 C C . ASP A 1 114 ? -17.050 -6.564 25.221 1.00 78.94 114 ASP A C 1
ATOM 918 O O . ASP A 1 114 ? -17.638 -6.615 26.298 1.00 78.94 114 ASP A O 1
ATOM 922 N N . LEU A 1 115 ? -15.980 -7.320 24.965 1.00 79.81 115 LEU A N 1
ATOM 923 C CA . LEU A 1 115 ? -15.466 -8.300 25.923 1.00 79.81 115 LEU A CA 1
ATOM 924 C C . LEU A 1 115 ? -14.817 -7.641 27.145 1.00 79.81 115 LEU A C 1
ATOM 926 O O . LEU A 1 115 ? -14.992 -8.132 28.258 1.00 79.81 115 LEU A O 1
ATOM 930 N N . LYS A 1 116 ? -14.103 -6.521 26.967 1.00 78.12 116 LYS A N 1
ATOM 931 C CA . LYS A 1 116 ? -13.522 -5.771 28.091 1.00 78.12 116 LYS A CA 1
ATOM 932 C C . LYS A 1 116 ? -14.615 -5.181 28.972 1.00 78.12 116 LYS A C 1
ATOM 934 O O . LYS A 1 116 ? -14.512 -5.218 30.193 1.00 78.12 116 LYS A O 1
ATOM 939 N N . ARG A 1 117 ? -15.683 -4.671 28.359 1.00 75.75 117 ARG A N 1
ATOM 940 C CA . ARG A 1 117 ? -16.875 -4.225 29.074 1.00 75.75 117 ARG A CA 1
ATOM 941 C C . ARG A 1 117 ? -17.452 -5.373 29.887 1.00 75.75 117 ARG A C 1
ATOM 943 O O . ARG A 1 117 ? -17.669 -5.186 31.073 1.00 75.75 117 ARG A O 1
ATOM 950 N N . ASP A 1 118 ? -17.678 -6.535 29.285 1.00 74.56 118 ASP A N 1
ATOM 951 C CA . ASP A 1 118 ? -18.278 -7.672 29.987 1.00 74.56 118 ASP A CA 1
ATOM 952 C C . ASP A 1 118 ? -17.398 -8.158 31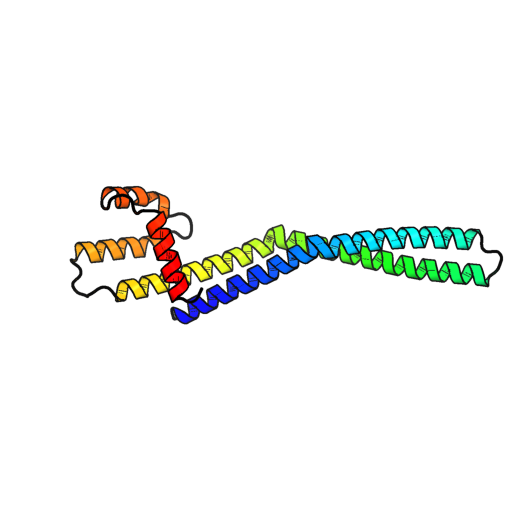.161 1.00 74.56 118 ASP A C 1
ATOM 954 O O . ASP A 1 118 ? -17.926 -8.471 32.227 1.00 74.56 118 ASP A O 1
ATOM 958 N N . GLU A 1 119 ? -16.066 -8.125 31.022 1.00 79.31 119 GLU A N 1
ATOM 959 C CA . GLU A 1 119 ? -15.112 -8.381 32.117 1.00 79.31 119 GLU A CA 1
ATOM 960 C C . GLU A 1 119 ? -15.245 -7.352 33.255 1.00 79.31 119 GLU A C 1
ATOM 962 O O . GLU A 1 119 ? -15.368 -7.723 34.423 1.00 79.31 119 GLU A O 1
ATOM 967 N N . VAL A 1 120 ? -15.276 -6.055 32.928 1.00 72.38 120 VAL A N 1
ATOM 968 C CA . VAL A 1 120 ? -15.460 -4.979 33.917 1.00 72.38 120 VAL A CA 1
ATOM 969 C C . VAL A 1 120 ? -16.820 -5.106 34.603 1.00 72.38 120 VAL A C 1
ATOM 971 O O . VAL A 1 120 ? -16.912 -4.962 35.820 1.00 72.38 120 VAL A O 1
ATOM 974 N N . LEU 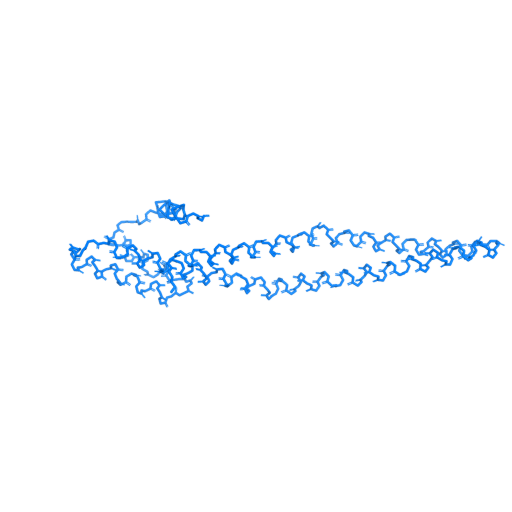A 1 121 ? -17.874 -5.438 33.855 1.00 70.56 121 LEU A N 1
ATOM 975 C CA . LEU A 1 121 ? -19.208 -5.663 34.404 1.00 70.56 121 LEU A CA 1
ATOM 976 C C . LEU A 1 121 ? -19.237 -6.813 35.414 1.00 70.56 121 LEU A C 1
ATOM 978 O O . LEU A 1 121 ? -19.887 -6.695 36.451 1.00 70.56 121 LEU A O 1
ATOM 982 N N . ALA A 1 122 ? -18.521 -7.900 35.128 1.00 70.88 122 ALA A N 1
ATOM 983 C CA . ALA A 1 122 ? -18.394 -9.043 36.025 1.00 70.88 122 ALA A CA 1
ATOM 984 C C . ALA A 1 122 ? -17.547 -8.736 37.273 1.00 70.88 122 ALA A C 1
ATOM 986 O O . ALA A 1 122 ? -17.710 -9.397 38.294 1.00 70.88 122 ALA A O 1
ATOM 987 N N . SER A 1 123 ? -16.662 -7.735 37.207 1.00 71.88 123 SER A N 1
ATOM 988 C CA . SER A 1 123 ? -15.830 -7.318 38.343 1.00 71.88 123 SER A CA 1
ATOM 989 C C . SER A 1 123 ? -16.584 -6.501 39.398 1.00 71.88 123 SER A C 1
ATOM 991 O O . SER A 1 123 ? -16.088 -6.325 40.513 1.00 71.88 123 SER A O 1
ATOM 993 N N . PHE A 1 124 ? -17.784 -6.000 39.078 1.00 67.00 124 PHE A N 1
ATOM 994 C CA . PHE A 1 124 ? -18.590 -5.300 40.067 1.00 67.00 124 PHE A CA 1
ATOM 995 C C . PHE A 1 124 ? -19.115 -6.272 41.134 1.00 67.00 124 PHE A C 1
ATOM 997 O O . PHE A 1 124 ? -19.588 -7.359 40.799 1.00 67.00 124 PHE A O 1
ATOM 1004 N N . PRO A 1 125 ? -19.103 -5.880 42.420 1.00 64.06 125 PRO A N 1
ATOM 1005 C CA . PRO A 1 125 ? -19.648 -6.711 43.485 1.00 64.06 125 PRO A CA 1
ATOM 1006 C C . PRO A 1 125 ? -21.144 -6.990 43.257 1.00 64.06 125 PRO A C 1
ATOM 1008 O O . PRO A 1 125 ? -21.897 -6.100 42.857 1.00 64.06 125 PRO A O 1
ATOM 1011 N N . GLU A 1 126 ? -21.601 -8.208 43.581 1.00 58.91 126 GLU A N 1
ATOM 1012 C CA . GLU A 1 126 ? -23.013 -8.634 43.458 1.00 58.91 126 GLU A CA 1
ATOM 1013 C C . GLU A 1 126 ? -24.005 -7.706 44.187 1.00 58.91 126 GLU A C 1
ATOM 1015 O O . GLU A 1 126 ? -25.189 -7.659 43.843 1.00 58.91 126 GLU A O 1
ATOM 1020 N N . GLN A 1 127 ? -23.514 -6.944 45.169 1.00 53.91 127 GLN A N 1
ATOM 1021 C CA . GLN A 1 127 ? -24.263 -5.986 45.983 1.00 53.91 127 GLN A CA 1
ATOM 1022 C C . GLN A 1 127 ? -24.136 -4.536 45.494 1.00 53.91 127 GLN A C 1
ATOM 1024 O O . GLN A 1 127 ? -24.195 -3.598 46.289 1.00 53.91 127 GLN A O 1
ATOM 1029 N N . LEU A 1 128 ? -23.981 -4.308 44.189 1.00 58.81 128 LEU A N 1
ATOM 1030 C CA . LEU A 1 128 ? -24.353 -3.004 43.652 1.00 58.81 128 LEU A CA 1
ATOM 1031 C C . LEU A 1 128 ? -25.856 -2.779 43.890 1.00 58.81 128 LEU A C 1
ATOM 1033 O O . LEU A 1 128 ? -26.653 -3.654 43.535 1.00 58.81 128 LEU A O 1
ATOM 1037 N N . PRO A 1 129 ? -26.262 -1.621 44.444 1.00 63.62 129 PRO A N 1
ATOM 1038 C CA . PRO A 1 129 ? -27.662 -1.220 44.488 1.00 63.62 129 PRO A CA 1
ATOM 1039 C C . PRO A 1 129 ? -28.336 -1.445 43.124 1.00 63.62 129 PRO A C 1
ATOM 1041 O O . PRO A 1 129 ? -27.763 -1.105 42.084 1.00 63.62 129 PRO A O 1
ATOM 1044 N N . ASP A 1 130 ? -29.536 -2.037 43.112 1.00 60.72 130 ASP A N 1
ATOM 1045 C CA . ASP A 1 130 ? -30.234 -2.476 41.890 1.00 60.72 130 ASP A CA 1
ATOM 1046 C C . ASP A 1 130 ? -30.343 -1.387 40.816 1.00 60.72 130 ASP A C 1
ATOM 1048 O O . ASP A 1 130 ? -30.243 -1.658 39.620 1.00 60.72 130 ASP A O 1
ATOM 1052 N N . ASN A 1 131 ? -30.492 -0.136 41.244 1.00 57.81 131 ASN A N 1
ATOM 1053 C CA . ASN A 1 131 ? -30.533 1.043 40.386 1.00 57.81 131 ASN A CA 1
ATOM 1054 C C . ASN A 1 131 ? -29.201 1.314 39.663 1.00 57.81 131 ASN A C 1
ATOM 1056 O O . ASN A 1 131 ? -29.221 1.703 38.495 1.00 57.81 131 ASN A O 1
ATOM 1060 N N . ILE A 1 132 ? -28.059 1.080 40.315 1.00 61.09 132 ILE A N 1
ATOM 1061 C CA . ILE A 1 132 ? -26.726 1.251 39.720 1.00 61.09 132 ILE A CA 1
ATOM 1062 C C . ILE A 1 132 ? -26.439 0.101 38.753 1.00 61.09 132 ILE A C 1
ATOM 1064 O O . ILE A 1 132 ? -26.043 0.339 37.613 1.00 61.09 132 ILE A O 1
ATOM 1068 N N . ARG A 1 133 ? -26.733 -1.141 39.156 1.00 59.72 133 ARG A N 1
ATOM 1069 C CA . ARG A 1 133 ? -26.595 -2.327 38.297 1.00 59.72 133 ARG A CA 1
ATOM 1070 C C . ARG A 1 133 ? -27.447 -2.218 37.028 1.00 59.72 133 ARG A C 1
ATOM 1072 O O . ARG A 1 133 ? -26.939 -2.427 35.928 1.00 59.72 133 ARG A O 1
ATOM 1079 N N . LEU A 1 134 ? -28.715 -1.825 37.164 1.00 56.44 134 LEU A N 1
ATOM 1080 C CA . LEU A 1 134 ? -29.624 -1.621 36.033 1.00 56.44 134 LEU A CA 1
ATOM 1081 C C . LEU A 1 134 ? -29.178 -0.450 35.141 1.00 56.44 134 LEU A C 1
ATOM 1083 O O . LEU A 1 134 ? -29.313 -0.530 33.920 1.00 56.44 134 LEU A O 1
ATOM 1087 N N . GLY A 1 135 ? -28.640 0.626 35.725 1.00 58.66 135 GLY A N 1
ATOM 1088 C CA . GLY A 1 135 ? -28.081 1.760 34.985 1.00 58.66 135 GLY A CA 1
ATOM 1089 C C . GLY A 1 135 ? -26.880 1.356 34.128 1.00 58.66 135 GLY A C 1
ATOM 1090 O O . GLY A 1 135 ? -26.857 1.620 32.927 1.00 58.66 135 GLY A O 1
ATOM 1091 N N . ILE A 1 136 ? -25.935 0.626 34.718 1.00 65.25 136 ILE A N 1
ATOM 1092 C CA . ILE A 1 136 ? -24.737 0.122 34.043 1.00 65.25 136 ILE A CA 1
ATOM 1093 C C . ILE A 1 136 ? -25.101 -0.887 32.932 1.00 65.25 136 ILE A C 1
ATOM 1095 O O . ILE A 1 136 ? -24.605 -0.776 31.810 1.00 65.25 136 ILE A O 1
ATOM 1099 N N . GLN A 1 137 ? -26.017 -1.829 33.187 1.00 53.72 137 GLN A N 1
ATOM 1100 C CA . GLN A 1 137 ? -26.469 -2.805 32.183 1.00 53.72 137 GLN A CA 1
ATOM 1101 C C . GLN A 1 137 ? -27.215 -2.153 31.008 1.00 53.72 137 GLN A C 1
ATOM 1103 O O . GLN A 1 137 ? -27.030 -2.557 29.857 1.00 53.72 137 GLN A O 1
ATOM 1108 N N . LYS A 1 138 ? -28.028 -1.117 31.261 1.00 51.88 138 LYS A N 1
ATOM 1109 C CA . LYS A 1 138 ? -28.684 -0.335 30.199 1.00 51.88 138 LYS A CA 1
ATOM 1110 C C . LYS A 1 138 ? -27.663 0.404 29.331 1.00 51.88 138 LYS A C 1
ATOM 1112 O O . LYS A 1 138 ? -27.787 0.378 28.110 1.00 51.88 138 LYS A O 1
ATOM 1117 N N . LEU A 1 139 ? -26.634 0.999 29.935 1.00 55.22 139 LEU A N 1
ATOM 1118 C CA . LEU A 1 139 ? -25.546 1.663 29.206 1.00 55.22 139 LEU A CA 1
ATOM 1119 C C . LEU A 1 139 ? -24.752 0.674 28.337 1.00 55.22 139 LEU A C 1
ATOM 1121 O O . LEU A 1 139 ? -24.491 0.949 27.166 1.00 55.22 139 LEU A O 1
ATOM 1125 N N . ALA A 1 140 ? -24.453 -0.508 28.878 1.00 50.84 140 ALA A N 1
ATOM 1126 C CA . ALA A 1 140 ? -23.757 -1.585 28.179 1.00 50.84 140 ALA A CA 1
ATOM 1127 C C . ALA A 1 140 ? -24.539 -2.144 26.974 1.00 50.84 140 ALA A C 1
ATOM 1129 O O . ALA A 1 140 ? -23.970 -2.313 25.894 1.00 50.84 140 ALA A O 1
ATOM 1130 N N . SER A 1 141 ? -25.846 -2.377 27.146 1.00 44.53 141 SER A N 1
ATOM 1131 C CA . SER A 1 141 ? -26.742 -2.951 26.124 1.00 44.53 141 SER A CA 1
ATOM 1132 C C . SER A 1 141 ? -27.039 -1.988 24.967 1.00 44.53 141 SER A C 1
ATOM 1134 O O . SER A 1 141 ? -27.351 -2.399 23.855 1.00 44.53 141 SER A O 1
ATOM 1136 N N . ILE A 1 142 ? -26.962 -0.679 25.211 1.00 44.41 142 ILE A N 1
ATOM 1137 C CA . ILE A 1 142 ? -27.242 0.349 24.199 1.00 44.41 142 ILE A CA 1
ATOM 1138 C C . ILE A 1 142 ? -25.983 0.675 23.382 1.00 44.41 142 ILE A C 1
ATOM 1140 O O . ILE A 1 142 ? -26.089 0.968 22.188 1.00 44.41 142 ILE A O 1
ATOM 1144 N N . HIS A 1 143 ? -24.790 0.548 23.977 1.00 47.75 143 HIS A N 1
ATOM 1145 C CA . HIS A 1 143 ? -23.520 0.665 23.254 1.00 47.75 143 HIS A CA 1
ATOM 1146 C C . HIS A 1 143 ? -23.329 -0.446 22.211 1.00 47.75 143 HIS A C 1
ATOM 1148 O O . HIS A 1 143 ? -22.825 -0.177 21.122 1.00 47.75 143 HIS A O 1
ATOM 1154 N N . THR A 1 144 ? -23.809 -1.656 22.507 1.00 40.62 144 THR A N 1
ATOM 1155 C CA . THR A 1 144 ? -23.836 -2.806 21.585 1.00 40.62 144 THR A CA 1
ATOM 1156 C C . THR A 1 144 ? -24.835 -2.639 20.437 1.00 40.62 144 THR A C 1
ATOM 1158 O O . THR A 1 144 ? -24.624 -3.186 19.359 1.00 40.62 144 THR A O 1
ATOM 1161 N N . LEU A 1 145 ? -25.904 -1.854 20.620 1.00 39.69 145 LEU A N 1
ATOM 1162 C CA . LEU A 1 145 ? -26.963 -1.672 19.616 1.00 39.69 145 LEU A CA 1
ATOM 1163 C C . LEU A 1 145 ? -26.692 -0.559 18.585 1.00 39.69 145 LEU A C 1
ATOM 1165 O O . LEU A 1 145 ? -27.394 -0.490 17.577 1.00 39.69 145 LEU A O 1
ATOM 1169 N N . LYS A 1 146 ? -25.700 0.321 18.785 1.00 39.34 146 LYS A N 1
ATOM 1170 C CA . LYS A 1 146 ? -25.406 1.429 17.850 1.00 39.34 146 LYS A CA 1
ATOM 1171 C C . LYS A 1 146 ? -23.935 1.471 17.448 1.00 39.34 146 LYS A C 1
ATOM 1173 O O . LYS A 1 146 ? -23.168 2.313 17.916 1.00 39.34 146 LYS A O 1
ATOM 1178 N N . GLY A 1 147 ? -23.580 0.592 16.511 1.00 36.56 147 GLY A N 1
ATOM 1179 C CA . GLY A 1 147 ? -22.266 0.492 15.874 1.00 36.56 147 GLY A CA 1
ATOM 1180 C C . GLY A 1 147 ? -21.851 1.712 15.043 1.00 36.56 147 GLY A C 1
ATOM 1181 O O . GLY A 1 147 ? -21.737 1.617 13.827 1.00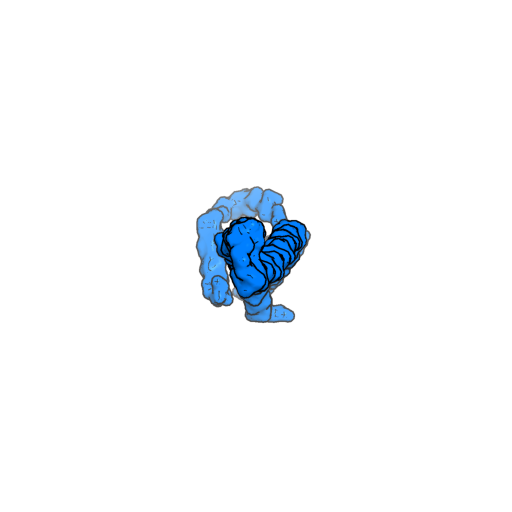 36.56 147 GLY A O 1
ATOM 1182 N N . GLY A 1 148 ? -21.569 2.846 15.687 1.00 38.62 148 GLY A N 1
ATOM 1183 C CA . GLY A 1 148 ? -20.693 3.849 15.071 1.00 38.62 148 GLY A CA 1
ATOM 1184 C C . GLY A 1 148 ? -20.916 5.313 15.421 1.00 38.62 148 GLY A C 1
ATOM 1185 O O . GLY A 1 148 ? -20.040 6.097 15.105 1.00 38.62 148 GLY A O 1
ATOM 1186 N N . ASN A 1 149 ? -22.018 5.721 16.063 1.00 37.16 149 ASN A N 1
ATOM 1187 C CA . ASN A 1 149 ? -22.262 7.150 16.372 1.00 37.16 149 ASN A CA 1
ATOM 1188 C C . ASN A 1 149 ? -23.207 7.389 17.575 1.00 37.16 149 ASN A C 1
ATOM 1190 O O . ASN A 1 149 ? -23.807 8.452 17.726 1.00 37.16 149 ASN A O 1
ATOM 1194 N N . GLY A 1 150 ? -23.374 6.398 18.456 1.00 39.88 150 GLY A N 1
ATOM 1195 C CA . GLY A 1 150 ? -24.363 6.427 19.546 1.00 39.88 150 GLY A CA 1
ATOM 1196 C C . GLY A 1 150 ? -24.019 7.285 20.772 1.00 39.88 150 GLY A C 1
ATOM 1197 O O . GLY A 1 150 ? -24.838 7.363 21.681 1.00 39.88 150 GLY A O 1
ATOM 1198 N N . ILE A 1 151 ? -22.854 7.940 20.816 1.00 44.12 151 ILE A N 1
ATOM 1199 C CA . ILE A 1 151 ? -22.422 8.750 21.975 1.00 44.12 151 ILE A CA 1
ATOM 1200 C C . ILE A 1 151 ? -23.280 10.027 22.128 1.00 44.12 151 ILE A C 1
ATOM 1202 O O . ILE A 1 151 ? -23.400 10.590 23.213 1.00 44.12 151 ILE A O 1
ATOM 1206 N N . SER A 1 152 ? -23.949 10.471 21.058 1.00 42.47 152 SER A N 1
ATOM 1207 C CA . SER A 1 152 ? -24.614 11.780 21.014 1.00 42.47 152 SER A CA 1
ATOM 1208 C C . SER A 1 152 ? -25.944 11.877 21.778 1.00 42.47 152 SER A C 1
ATOM 1210 O O . SER A 1 152 ? -26.293 12.974 22.207 1.00 42.47 152 SER A O 1
ATOM 1212 N N . THR A 1 153 ? -26.708 10.794 21.962 1.00 41.62 153 THR A N 1
ATOM 1213 C CA . THR A 1 153 ? -28.095 10.933 22.463 1.00 41.62 153 THR A CA 1
ATOM 1214 C C . THR A 1 153 ? -28.202 10.899 23.990 1.00 41.62 153 THR A C 1
ATOM 1216 O O . THR A 1 153 ? -29.104 11.516 24.547 1.00 41.62 153 THR A O 1
ATOM 1219 N N . TYR A 1 154 ? -27.258 10.245 24.677 1.00 44.09 154 TYR A N 1
ATOM 1220 C CA . TYR A 1 154 ? -27.246 10.151 26.143 1.00 44.09 154 TYR A CA 1
ATOM 1221 C C . TYR A 1 154 ? -26.022 10.763 26.824 1.00 44.09 154 TYR A C 1
ATOM 1223 O O . TYR A 1 154 ? -26.041 10.850 28.048 1.00 44.09 154 TYR A O 1
ATOM 1231 N N . GLY A 1 155 ? -25.051 11.316 26.081 1.00 42.66 155 GLY A N 1
ATOM 1232 C CA . GLY A 1 155 ? -24.142 12.311 26.663 1.00 42.66 155 GLY A CA 1
ATOM 1233 C C . GLY A 1 155 ? -24.934 13.371 27.440 1.00 42.66 155 GLY A C 1
ATOM 1234 O O . GLY A 1 155 ? -24.584 13.695 28.560 1.00 42.66 155 GLY A O 1
ATOM 1235 N N . ASN A 1 156 ? -26.105 13.772 26.935 1.00 40.84 156 ASN A N 1
ATOM 1236 C CA . ASN A 1 156 ? -26.980 14.729 27.611 1.00 40.84 156 ASN A CA 1
ATOM 1237 C C . ASN A 1 156 ? -27.652 14.209 28.898 1.00 40.84 156 ASN A C 1
ATOM 1239 O O . ASN A 1 156 ? -27.671 14.958 29.864 1.00 40.84 156 ASN A O 1
ATOM 1243 N N . HIS A 1 157 ? -28.176 12.974 28.977 1.00 41.56 157 HIS A N 1
ATOM 1244 C CA . HIS A 1 157 ? -28.775 12.509 30.248 1.00 41.56 157 HIS A CA 1
ATOM 1245 C C . HIS A 1 157 ? -27.743 12.023 31.261 1.00 41.56 157 HIS A C 1
ATOM 1247 O O . HIS A 1 157 ? -27.974 12.164 32.456 1.00 41.56 157 HIS A O 1
ATOM 1253 N N . ILE A 1 158 ? -26.619 11.454 30.815 1.00 42.69 158 ILE A N 1
ATOM 1254 C CA . ILE A 1 158 ? -25.535 11.100 31.732 1.00 42.69 158 ILE A CA 1
ATOM 1255 C C . ILE A 1 158 ? -24.947 12.385 32.307 1.00 42.69 158 ILE A C 1
ATOM 1257 O O . ILE A 1 158 ? -24.909 12.475 33.520 1.00 42.69 158 ILE A O 1
ATOM 1261 N N . ASN A 1 159 ? -24.660 13.410 31.489 1.00 45.97 159 ASN A N 1
ATOM 1262 C CA . ASN A 1 159 ? -24.220 14.733 31.966 1.00 45.97 159 ASN A CA 1
ATOM 1263 C C . ASN A 1 159 ? -25.254 15.439 32.866 1.00 45.97 159 ASN A C 1
ATOM 1265 O O . ASN A 1 159 ? -24.885 16.275 33.684 1.00 45.97 159 ASN A O 1
ATOM 1269 N N . GLN A 1 160 ? -26.550 15.142 32.701 1.00 45.84 160 GLN A N 1
ATOM 1270 C CA . GLN A 1 160 ? -27.617 15.665 33.566 1.00 45.84 160 GLN A CA 1
ATOM 1271 C C . GLN A 1 160 ? -27.698 14.956 34.928 1.00 45.84 160 GLN A C 1
ATOM 1273 O O . GLN A 1 160 ? -28.168 15.568 35.882 1.00 45.84 160 GLN A O 1
ATOM 1278 N N . ILE A 1 161 ? -27.300 13.681 35.024 1.00 45.44 161 ILE A N 1
ATOM 1279 C CA . ILE A 1 161 ? -27.414 12.867 36.252 1.00 45.44 161 ILE A CA 1
ATOM 1280 C C . ILE A 1 161 ? -26.076 12.794 37.003 1.00 45.44 161 ILE A C 1
ATOM 1282 O O . ILE A 1 161 ? -26.043 12.829 38.230 1.00 45.44 161 ILE A O 1
ATOM 1286 N N . TYR A 1 162 ? -24.980 12.712 36.262 1.00 42.44 162 TYR A N 1
ATOM 1287 C CA . TYR A 1 162 ? -23.605 12.680 36.729 1.00 42.44 162 TYR A CA 1
ATOM 1288 C C . TYR A 1 162 ? -22.906 13.851 36.036 1.00 42.44 162 TYR A C 1
ATOM 1290 O O . TYR A 1 162 ? -22.819 13.873 34.811 1.00 42.44 162 TYR A O 1
ATOM 1298 N N . SER A 1 163 ? -22.502 14.867 36.802 1.00 43.97 163 SER A N 1
ATOM 1299 C CA . SER A 1 163 ? -21.815 16.063 36.291 1.00 43.97 163 SER A CA 1
ATOM 1300 C C . SER A 1 163 ? -20.753 15.705 35.252 1.00 43.97 163 SER A C 1
ATOM 1302 O O . SER A 1 163 ? -20.099 14.679 35.426 1.00 43.97 163 SER A O 1
ATOM 1304 N N . GLU A 1 164 ? -20.629 16.546 34.212 1.00 48.25 164 GLU A N 1
ATOM 1305 C CA . GLU A 1 164 ? -19.735 16.413 33.049 1.00 48.25 164 GLU A CA 1
ATOM 1306 C C . GLU A 1 164 ? -18.688 15.312 33.217 1.00 48.25 164 GLU A C 1
ATOM 1308 O O . GLU A 1 164 ? -17.715 15.487 33.947 1.00 48.25 164 GLU A O 1
ATOM 1313 N N . ILE A 1 165 ? -18.886 14.176 32.538 1.00 52.41 165 ILE A N 1
ATOM 1314 C CA . ILE A 1 165 ? -17.798 13.211 32.386 1.00 52.41 165 ILE A CA 1
ATOM 1315 C C . ILE A 1 165 ? -16.647 13.978 31.738 1.00 52.41 165 ILE A C 1
ATOM 1317 O O . ILE A 1 165 ? -16.748 14.377 30.570 1.00 52.41 165 ILE A O 1
ATOM 1321 N N . ASP A 1 166 ? -15.584 14.212 32.504 1.00 58.16 166 ASP A N 1
ATOM 1322 C CA . ASP A 1 166 ? -14.420 14.925 32.017 1.00 58.16 166 ASP A CA 1
ATOM 1323 C C . ASP A 1 166 ? -13.826 14.116 30.860 1.00 58.16 166 ASP A C 1
ATOM 1325 O O . ASP A 1 166 ? -13.430 12.955 30.990 1.00 58.16 166 ASP A O 1
ATOM 1329 N N . ARG A 1 167 ? -13.804 14.728 29.674 1.00 53.34 167 ARG A N 1
ATOM 1330 C CA . ARG A 1 167 ? -13.272 14.093 28.466 1.00 53.34 167 ARG A CA 1
ATOM 1331 C C . ARG A 1 167 ? -11.782 13.791 28.606 1.00 53.34 167 ARG A C 1
ATOM 1333 O O . ARG A 1 167 ? -11.310 12.853 27.966 1.00 53.34 167 ARG A O 1
ATOM 1340 N N . VAL A 1 168 ? -11.061 14.571 29.410 1.00 59.44 168 VAL A N 1
ATOM 1341 C CA . VAL A 1 168 ? -9.646 14.355 29.721 1.00 59.44 168 VAL A CA 1
ATOM 1342 C C . VAL A 1 168 ? -9.493 13.130 30.615 1.00 59.44 168 VAL A C 1
ATOM 1344 O O . VAL A 1 168 ? -8.675 12.258 30.320 1.00 59.44 168 VAL A O 1
ATOM 1347 N N . GLU A 1 169 ? -10.321 13.011 31.651 1.00 58.31 169 GLU A N 1
ATOM 1348 C CA . GLU A 1 169 ? -10.343 11.836 32.525 1.00 58.31 169 GLU A CA 1
ATOM 1349 C C . GLU A 1 169 ? -10.706 10.571 31.735 1.00 58.31 169 GLU A C 1
ATOM 1351 O O . GLU A 1 169 ? -9.969 9.590 31.778 1.00 58.31 169 GLU A O 1
ATOM 1356 N N . LEU A 1 170 ? -11.742 10.620 30.891 1.00 56.53 170 LEU A N 1
ATOM 1357 C CA . LEU A 1 170 ? -12.151 9.493 30.047 1.00 56.53 170 LEU A CA 1
ATOM 1358 C C . LEU A 1 170 ? -11.061 9.068 29.047 1.00 56.53 170 LEU A C 1
ATOM 1360 O O . LEU A 1 170 ? -10.861 7.873 28.814 1.00 56.53 170 LEU A O 1
ATOM 1364 N N . ALA A 1 171 ? -10.343 10.028 28.457 1.00 55.72 171 ALA A N 1
ATOM 1365 C CA . ALA A 1 171 ? -9.198 9.736 27.597 1.00 55.72 171 ALA A CA 1
ATOM 1366 C C . ALA A 1 171 ? -8.057 9.070 28.384 1.00 55.72 171 ALA A C 1
ATOM 1368 O O . ALA A 1 171 ? -7.475 8.098 27.905 1.00 55.72 171 ALA A O 1
ATOM 1369 N N . THR A 1 172 ? -7.798 9.536 29.606 1.00 60.69 172 THR A N 1
ATOM 1370 C CA . THR A 1 172 ? -6.772 8.984 30.503 1.00 60.69 172 THR A CA 1
ATOM 1371 C C . THR A 1 172 ? -7.122 7.561 30.943 1.00 60.69 172 THR A C 1
ATOM 1373 O O . THR A 1 172 ? -6.283 6.666 30.869 1.00 60.69 172 THR A O 1
ATOM 1376 N N . THR A 1 173 ? -8.376 7.307 31.329 1.00 65.38 173 THR A N 1
ATOM 1377 C CA . THR A 1 173 ? -8.863 5.966 31.682 1.00 65.38 173 THR A CA 1
ATOM 1378 C C . THR A 1 173 ? -8.774 5.010 30.497 1.00 65.38 173 THR A C 1
ATOM 1380 O O . THR A 1 173 ? -8.348 3.867 30.653 1.00 65.38 173 THR A O 1
ATOM 1383 N N . LYS A 1 174 ? -9.141 5.470 29.295 1.00 63.16 174 LYS A N 1
ATOM 1384 C CA . LYS A 1 174 ? -9.007 4.669 28.076 1.00 63.16 174 LYS A CA 1
ATOM 1385 C C . LYS A 1 174 ? -7.547 4.283 27.822 1.00 63.16 174 LYS A C 1
ATOM 1387 O O . LYS A 1 174 ? -7.291 3.126 27.506 1.00 63.16 174 LYS A O 1
ATOM 1392 N N . GLU A 1 175 ? -6.615 5.220 27.974 1.00 64.69 175 GLU A N 1
ATOM 1393 C CA . GLU A 1 175 ? -5.181 4.971 27.786 1.00 64.69 175 GLU A CA 1
ATOM 1394 C C . GLU A 1 175 ? -4.624 3.975 28.813 1.00 64.69 175 GLU A C 1
ATOM 1396 O O . GLU A 1 175 ? -3.895 3.047 28.457 1.00 64.69 175 GLU A O 1
ATOM 1401 N N . ALA A 1 176 ? -5.036 4.100 30.078 1.00 67.12 176 ALA A N 1
ATOM 1402 C CA . ALA A 1 176 ? -4.684 3.146 31.126 1.00 67.12 176 ALA A CA 1
ATOM 1403 C C . ALA A 1 176 ? -5.186 1.729 30.793 1.00 67.12 176 ALA A C 1
ATOM 1405 O O . ALA A 1 176 ? -4.418 0.772 30.852 1.00 67.12 176 ALA A O 1
ATOM 1406 N N . MET A 1 177 ? -6.440 1.591 30.346 1.00 69.88 177 MET A N 1
ATOM 1407 C CA . MET A 1 177 ? -6.999 0.294 29.945 1.00 69.88 177 MET A CA 1
ATOM 1408 C C . MET A 1 177 ? -6.291 -0.306 28.724 1.00 69.88 177 MET A C 1
ATOM 1410 O O . MET A 1 177 ? -6.079 -1.515 28.672 1.00 69.88 177 MET A O 1
ATOM 1414 N N . LEU A 1 178 ? -5.928 0.512 27.730 1.00 70.62 178 LEU A N 1
ATOM 1415 C CA . LEU A 1 178 ? -5.143 0.051 26.578 1.00 70.62 178 LEU A CA 1
ATOM 1416 C C . LEU A 1 178 ? -3.768 -0.466 27.021 1.00 70.62 178 LEU A C 1
ATOM 1418 O O . LEU A 1 178 ? -3.378 -1.565 26.624 1.00 70.62 178 LEU A O 1
ATOM 1422 N N . THR A 1 179 ? -3.117 0.258 27.936 1.00 74.25 179 THR A N 1
ATOM 1423 C CA . THR A 1 179 ? -1.832 -0.129 28.536 1.00 74.25 179 THR A CA 1
ATOM 1424 C C . THR A 1 179 ? -1.935 -1.465 29.277 1.00 74.25 179 THR A C 1
ATOM 1426 O O . THR A 1 179 ? -1.106 -2.348 29.067 1.00 74.25 179 THR A O 1
ATOM 1429 N N . GLU A 1 180 ? -2.978 -1.666 30.090 1.00 73.44 180 GLU A N 1
ATOM 1430 C CA . GLU A 1 180 ? -3.245 -2.943 30.776 1.00 73.44 180 GLU A CA 1
ATOM 1431 C C . GLU A 1 180 ? -3.461 -4.107 29.795 1.00 73.44 180 GLU A C 1
ATOM 1433 O O . GLU A 1 180 ? -3.036 -5.233 30.048 1.00 73.44 180 GLU A O 1
ATOM 1438 N N . MET A 1 181 ? -4.093 -3.839 28.649 1.00 74.12 181 MET A N 1
ATOM 1439 C CA . MET A 1 181 ? -4.284 -4.807 27.561 1.00 74.12 181 MET A CA 1
ATOM 1440 C C . MET A 1 181 ? -3.024 -4.991 26.687 1.00 74.12 181 MET A C 1
ATOM 1442 O O . MET A 1 181 ? -3.006 -5.819 25.766 1.00 74.12 181 MET A O 1
ATOM 1446 N N . GLY A 1 182 ? -1.957 -4.234 26.963 1.00 78.88 182 GLY A N 1
ATOM 1447 C CA . GLY A 1 182 ? -0.695 -4.237 26.230 1.00 78.88 182 GLY A CA 1
ATOM 1448 C C . GLY A 1 182 ? -0.824 -3.762 24.781 1.00 78.88 182 GLY A C 1
ATOM 1449 O O . GLY A 1 182 ? -0.149 -4.324 23.915 1.00 78.88 182 GLY A O 1
ATOM 1450 N N . ILE A 1 183 ? -1.751 -2.844 24.497 1.00 68.56 183 ILE A N 1
ATOM 1451 C CA . ILE A 1 183 ? -1.992 -2.209 23.187 1.00 68.56 183 ILE A CA 1
ATOM 1452 C C . ILE A 1 183 ? -1.379 -0.817 23.191 1.00 68.56 183 ILE A C 1
ATOM 1454 O O . ILE A 1 183 ? -0.763 -0.479 22.154 1.00 68.56 183 ILE A O 1
#

Secondary structure (DSSP, 8-state):
--HHHHHHHHHHHHHHHHHHHHHHHHIIIIIHHHHHHHHHHHHHHHHHHHHHHHH--SHHHHHHHHHHHHHHHHHHHHHHHHHHHHHHHHHHIIIIIHHHHHHHHHHHHHHHHHHHHHHHHHHS-TTS-HHHHHHHHHHHHHHHH-TTTGGGTTHHHHHHHSS---HHHHHHHHHHHHHHTT-

Foldseek 3Di:
DALLVLLVQLVVLVVVLVVVVVVLCCLVVPVLVVLVVLLVVLVVQLVVLVVQLVVDPDPVSNVVSVVSNVVSVVSNVVSVVVNVVSVVVNVCCVPPVSVVSVVSSLVSVLVSVLNVLVVVLVPDDPPDDPVVNVVSVVVSVVSVVDRDPPCPPCQVVCCVVPPRPPPVVVVVVVVVVCVVSVD

Radius of gyration: 30.08 Å; chains: 1; bounding box: 61×32×87 Å

pLDDT: mean 79.96, std 19.95, range [36.56, 98.12]

Sequence (183 aa):
MTLIEAINAFKQAKAEFEQKTALMVELRSTRLPELRQRLSSNNFSMQQAQRQMRNAVTDEDFDAAKQQYAQAEATYNDCAQLITNCESKLSFWGSTESSLFQRKVTEAQNKMWDLKRDEVLASFPEQLPDNIRLGIQKLASIHTLKGGNGISTYGNHINQIYSEIDRVELATTKEAMLTEMGI